Protein 5C9N (pdb70)

InterPro domains:
  IPR059237 Geminin coiled-coil domain-containing protein 1, central coiled-coil domain [cd22588] (73-133)
  IPR060362 Geminin coiled-coil domain-containing protein 1/Multicilin, C-terminal domain [PF27888] (293-334)

Organism: Homo sapiens (NCBI:txid9606)

Radius of gyration: 27.19 Å; Cα contacts (8 Å, |Δi|>4): 47; chains: 2; bounding box: 15×70×79 Å

B-factor: mean 53.64, std 19.31, range [30.46, 138.44]

Foldseek 3Di:
DVVVVVVVVVVVVVVVVVVVVVVVVVVVVVVVVVVVVVVVVVVVVVVVVVVVVVVVVCVVVVPD/DVVVVVVVVVVVVVVVVVVVVVVVVVVVVVVVVVVVVVVVVVVVVVVVVVVVVVVVVVPPD

Solvent-accessible surface area: 9671 Å² total; per-residue (Å²): 143,103,110,74,17,72,143,11,83,60,69,10,67,49,8,76,136,116,0,114,76,29,70,74,50,20,92,84,29,74,116,45,7,60,132,3,73,106,48,1,67,98,22,85,118,113,6,86,50,41,57,82,120,59,106,101,93,110,68,128,159,152,129,148,150,103,118,89,16,62,140,12,75,58,46,40,76,58,22,117,135,73,25,125,84,15,85,71,48,23,93,85,32,72,102,43,6,64,146,24,83,105,68,14,75,92,20,122,93,116,33,94,57,20,88,84,138,45,109,112,137,123,68,183,216

Structure (mmCIF, N/CA/C/O backbone):
data_5C9N
#
_entry.id   5C9N
#
_cell.length_a   50.035
_cell.length_b   70.574
_cell.length_c   83.055
_cell.angle_alpha   90.00
_cell.angle_beta   90.00
_cell.angle_gamma   90.00
#
_symmetry.space_group_name_H-M   'P 21 21 21'
#
loop_
_entity.id
_entity.type
_entity.pdbx_description
1 polymer 'Geminin coiled-coil domain-containing protein 1'
2 non-polymer (4S)-2-METHYL-2,4-PENTANEDIOL
3 water water
#
loop_
_atom_site.group_PDB
_atom_site.id
_atom_site.type_symbol
_atom_site.label_atom_id
_atom_site.label_alt_id
_atom_site.label_comp_id
_atom_site.label_asym_id
_atom_site.label_entity_id
_atom_site.label_seq_id
_atom_site.pdbx_PDB_ins_code
_atom_site.Cartn_x
_atom_site.Cartn_y
_atom_site.Cartn_z
_atom_site.occupancy
_atom_site.B_iso_or_equiv
_atom_site.auth_seq_id
_atom_site.auth_comp_id
_atom_site.auth_asym_id
_atom_site.auth_atom_id
_atom_site.pdbx_PDB_model_num
ATOM 1 N N . LEU A 1 6 ? 35.348 60.891 -12.869 1.00 86.11 69 LEU A N 1
ATOM 2 C CA . LEU A 1 6 ? 34.674 60.978 -11.536 1.00 84.73 69 LEU A CA 1
ATOM 3 C C . LEU A 1 6 ? 33.358 60.167 -11.404 1.00 80.19 69 LEU A C 1
ATOM 4 O O . LEU A 1 6 ? 33.172 59.527 -10.364 1.00 80.12 69 LEU A O 1
ATOM 9 N N . PRO A 1 7 ? 32.455 60.165 -12.434 1.00 75.02 70 PRO A N 1
ATOM 10 C CA . PRO A 1 7 ? 31.170 59.419 -12.215 1.00 69.21 70 PRO A CA 1
ATOM 11 C C . PRO A 1 7 ? 31.272 57.863 -12.175 1.00 61.25 70 PRO A C 1
ATOM 12 O O . PRO A 1 7 ? 30.508 57.212 -11.425 1.00 59.77 70 PRO A O 1
ATOM 16 N N A ASP A 1 8 ? 32.195 57.300 -12.964 0.50 57.26 71 ASP A N 1
ATOM 17 N N B ASP A 1 8 ? 32.190 57.277 -12.945 0.50 56.83 71 ASP A N 1
ATOM 18 C CA A ASP A 1 8 ? 32.492 55.867 -12.923 0.50 53.58 71 ASP A CA 1
ATOM 19 C CA B ASP A 1 8 ? 32.406 55.834 -12.867 0.50 52.70 71 ASP A CA 1
ATOM 20 C C A ASP A 1 8 ? 33.131 55.470 -11.584 0.50 49.89 71 ASP A C 1
ATOM 21 C C B ASP A 1 8 ? 33.139 55.448 -11.571 0.50 49.50 71 ASP A C 1
ATOM 22 O O A ASP A 1 8 ? 32.796 54.425 -11.041 0.50 49.85 71 ASP A O 1
ATOM 23 O O B ASP A 1 8 ? 32.885 54.372 -11.046 0.50 49.76 71 ASP A O 1
ATOM 32 N N . LEU A 1 9 ? 34.014 56.316 -11.050 1.00 47.09 72 LEU A N 1
ATOM 33 C CA . LEU A 1 9 ? 34.638 56.095 -9.724 1.00 46.89 72 LEU A CA 1
ATOM 34 C C . LEU A 1 9 ? 33.587 56.155 -8.597 1.00 43.26 72 LEU A C 1
ATOM 35 O O . LEU A 1 9 ? 33.541 55.273 -7.734 1.00 39.65 72 LEU A O 1
ATOM 40 N N . CYS A 1 10 ? 32.744 57.186 -8.642 1.00 42.70 73 CYS A N 1
ATOM 41 C CA . CYS A 1 10 ? 31.640 57.343 -7.690 1.00 43.52 73 CYS A CA 1
ATOM 42 C C . CYS A 1 10 ? 30.741 56.124 -7.630 1.00 40.32 73 CYS A C 1
ATOM 43 O O . CYS A 1 10 ? 30.380 55.685 -6.555 1.00 39.43 73 CYS A O 1
ATOM 46 N N A SER A 1 11 ? 30.394 55.572 -8.790 0.50 39.95 74 SER A N 1
ATOM 47 N N B SER A 1 11 ? 30.403 55.576 -8.792 0.50 39.72 74 SER A N 1
ATOM 48 C CA A SER A 1 11 ? 29.536 54.390 -8.846 0.50 39.37 74 SER A CA 1
ATOM 49 C CA B SER A 1 11 ? 29.545 54.402 -8.864 0.50 39.02 74 SER A CA 1
ATOM 50 C C A SER A 1 11 ? 30.253 53.141 -8.298 0.50 37.46 74 SER A C 1
ATOM 51 C C B SER A 1 11 ? 30.252 53.147 -8.307 0.50 37.29 74 SER A C 1
ATOM 52 O O A SER A 1 11 ? 29.644 52.319 -7.612 0.50 36.62 74 SER A O 1
ATOM 53 O O B SER A 1 11 ? 29.637 52.333 -7.619 0.50 36.47 74 SER A O 1
ATOM 58 N N . TRP A 1 12 ? 31.548 53.011 -8.593 1.00 36.26 75 TRP A N 1
ATOM 59 C CA . TRP A 1 12 ? 32.350 51.949 -8.027 1.00 34.74 75 TRP A CA 1
ATOM 60 C C . TRP A 1 12 ? 32.463 52.122 -6.488 1.00 33.54 75 TRP A C 1
ATOM 61 O O . TRP A 1 12 ? 32.277 51.181 -5.743 1.00 32.21 75 TRP A O 1
ATOM 72 N N . GLU A 1 13 ? 32.734 53.336 -6.023 1.00 33.36 76 GLU A N 1
ATOM 73 C CA . GLU A 1 13 ? 32.829 53.588 -4.579 1.00 34.75 76 GLU A CA 1
ATOM 74 C C . GLU A 1 13 ? 31.551 53.253 -3.836 1.00 33.09 76 GLU A C 1
ATOM 75 O O . GLU A 1 13 ? 31.588 52.650 -2.756 1.00 32.59 76 GLU A O 1
ATOM 81 N N . GLU A 1 14 ? 30.419 53.625 -4.419 1.00 31.96 77 GLU A N 1
ATOM 82 C CA . GLU A 1 14 ? 29.119 53.330 -3.805 1.00 32.07 77 GLU A CA 1
ATOM 83 C C . GLU A 1 14 ? 28.847 51.832 -3.688 1.00 31.83 77 GLU A C 1
ATOM 84 O O . GLU A 1 14 ? 28.347 51.370 -2.660 1.00 33.27 77 GLU A O 1
ATOM 90 N N . ALA A 1 15 ? 29.181 51.073 -4.731 1.00 31.68 78 ALA A N 1
ATOM 91 C CA . ALA A 1 15 ? 29.063 49.604 -4.694 1.00 31.97 78 ALA A CA 1
ATOM 92 C C . ALA A 1 15 ? 29.974 48.993 -3.606 1.00 31.42 78 ALA A C 1
ATOM 93 O O . ALA A 1 15 ? 29.570 48.116 -2.864 1.00 32.36 78 ALA A O 1
ATOM 95 N N . GLN A 1 16 ? 31.197 49.475 -3.495 1.00 32.12 79 GLN A N 1
ATOM 96 C CA . GLN A 1 16 ? 32.113 49.003 -2.454 1.00 33.13 79 GLN A CA 1
ATOM 97 C C . GLN A 1 16 ? 31.558 49.294 -1.061 1.00 31.43 79 GLN A C 1
ATOM 98 O O . GLN A 1 16 ? 31.663 48.457 -0.152 1.00 31.19 79 GLN A O 1
ATOM 104 N N . LEU A 1 17 ? 30.967 50.467 -0.890 1.00 30.46 80 LEU A N 1
ATOM 105 C CA . LEU A 1 17 ? 30.345 50.804 0.384 1.00 30.97 80 LEU A CA 1
ATOM 106 C C . LEU A 1 17 ? 29.207 49.891 0.739 1.00 31.41 80 LEU A C 1
ATOM 107 O O . LEU A 1 17 ? 29.125 49.411 1.879 1.00 32.64 80 LEU A O 1
ATOM 112 N N . SER A 1 18 ? 28.338 49.618 -0.223 1.00 31.62 81 SER A N 1
ATOM 113 C CA . SER A 1 18 ? 27.232 48.720 0.030 1.00 32.61 81 SER A CA 1
ATOM 114 C C . SER A 1 18 ? 27.737 47.363 0.445 1.00 34.30 81 SER A C 1
ATOM 115 O O . SER A 1 18 ? 27.209 46.763 1.379 1.00 34.19 81 SER A O 1
ATOM 118 N N . SER A 1 19 ? 28.764 46.873 -0.251 1.00 35.87 82 SER A N 1
ATOM 119 C CA A SER A 1 19 ? 29.312 45.548 -0.002 0.50 36.76 82 SER A CA 1
ATOM 120 C CA B SER A 1 19 ? 29.289 45.531 0.015 0.50 37.12 82 SER A CA 1
ATOM 121 C C . SER A 1 19 ? 29.955 45.511 1.379 1.00 36.23 82 SER A C 1
ATOM 122 O O . SER A 1 19 ? 29.824 44.551 2.113 1.00 37.05 82 SER A O 1
ATOM 127 N N . GLN A 1 20 ? 30.622 46.597 1.741 1.00 36.39 83 GLN A N 1
ATOM 128 C CA . GLN A 1 20 ? 31.226 46.716 3.067 1.00 35.91 83 GLN A CA 1
ATOM 129 C C . GLN A 1 20 ? 30.195 46.757 4.198 1.00 35.58 83 GLN A C 1
ATOM 130 O O . GLN A 1 20 ? 30.393 46.140 5.259 1.00 34.53 83 GLN A O 1
ATOM 136 N N . LEU A 1 21 ? 29.119 47.508 3.993 1.00 34.29 84 LEU A N 1
ATOM 137 C CA . LEU A 1 21 ? 28.066 47.595 4.992 1.00 34.15 84 LEU A CA 1
ATOM 138 C C . LEU A 1 21 ? 27.372 46.259 5.164 1.00 36.33 84 LEU A C 1
ATOM 139 O O . LEU A 1 21 ? 27.026 45.878 6.287 1.00 36.95 84 LEU A O 1
ATOM 144 N N . TYR A 1 22 ? 27.163 45.549 4.057 1.00 38.23 85 TYR A N 1
ATOM 145 C CA . TYR A 1 22 ? 26.606 44.218 4.113 1.00 41.67 85 TYR A CA 1
ATOM 146 C C . TYR A 1 22 ? 27.476 43.263 4.946 1.00 41.61 85 TYR A C 1
ATOM 147 O O . TYR A 1 22 ? 26.972 42.608 5.850 1.00 40.55 85 TYR A O 1
ATOM 156 N N . ARG A 1 23 ? 28.767 43.188 4.624 1.00 41.97 86 ARG A N 1
ATOM 157 C CA . ARG A 1 23 ? 29.700 42.314 5.342 1.00 43.34 86 ARG A CA 1
ATOM 158 C C . ARG A 1 23 ? 29.785 42.664 6.829 1.00 42.47 86 ARG A C 1
ATOM 159 O O . ARG A 1 23 ? 29.855 41.767 7.663 1.00 44.63 86 ARG A O 1
ATOM 167 N N . ASN A 1 24 ? 29.775 43.952 7.159 1.00 39.98 87 ASN A N 1
ATOM 168 C CA . ASN A 1 24 ? 29.794 44.381 8.557 1.00 38.54 87 ASN A CA 1
ATOM 169 C C . ASN A 1 24 ? 28.536 44.012 9.317 1.00 40.96 87 ASN A C 1
ATOM 170 O O . ASN A 1 24 ? 28.608 43.687 10.498 1.00 39.73 87 ASN A O 1
ATOM 175 N N . LYS A 1 25 ? 27.382 44.099 8.657 1.00 43.14 88 LYS A N 1
ATOM 176 C CA . LYS A 1 25 ? 26.129 43.664 9.259 1.00 44.37 88 LYS A CA 1
ATOM 177 C C . LYS A 1 25 ? 26.179 42.171 9.584 1.00 44.17 88 LYS A C 1
ATOM 178 O O . LYS A 1 25 ? 25.748 41.751 10.655 1.00 44.65 88 LYS A O 1
ATOM 184 N N A GLN A 1 26 ? 26.711 41.369 8.668 0.50 44.33 89 GLN A N 1
ATOM 185 N N B GLN A 1 26 ? 26.690 41.402 8.626 0.50 44.56 89 GLN A N 1
ATOM 186 C CA A GLN A 1 26 ? 26.842 39.933 8.885 0.50 45.61 89 GLN A CA 1
ATOM 187 C CA B GLN A 1 26 ? 26.810 39.958 8.709 0.50 46.06 89 GLN A CA 1
ATOM 188 C C A GLN A 1 26 ? 27.763 39.622 10.077 0.50 44.80 89 GLN A C 1
ATOM 189 C C B GLN A 1 26 ? 27.510 39.530 10.005 0.50 46.50 89 GLN A C 1
ATOM 190 O O A GLN A 1 26 ? 27.467 38.736 10.893 0.50 44.25 89 GLN A O 1
ATOM 191 O O B GLN A 1 26 ? 27.015 38.674 10.746 0.50 46.91 89 GLN A O 1
ATOM 202 N N A LEU A 1 27 ? 28.861 40.367 10.188 0.50 44.01 90 LEU A N 1
ATOM 203 N N B LEU A 1 27 ? 28.648 40.143 10.306 0.50 46.67 90 LEU A N 1
ATOM 204 C CA A LEU A 1 27 ? 29.765 40.221 11.331 0.50 42.89 90 LEU A CA 1
ATOM 205 C CA B LEU A 1 27 ? 29.361 39.742 11.512 0.50 46.12 90 LEU A CA 1
ATOM 206 C C A LEU A 1 27 ? 29.073 40.574 12.648 0.50 43.49 90 LEU A C 1
ATOM 207 C C B LEU A 1 27 ? 29.075 40.576 12.760 0.50 45.26 90 LEU A C 1
ATOM 208 O O A LEU A 1 27 ? 29.194 39.852 13.638 0.50 42.42 90 LEU A O 1
ATOM 209 O O B LEU A 1 27 ? 29.525 40.212 13.845 0.50 44.01 90 LEU A O 1
ATOM 218 N N . GLN A 1 28 ? 28.339 41.681 12.630 1.00 44.37 91 GLN A N 1
ATOM 219 C CA . GLN A 1 28 ? 27.664 42.241 13.797 1.00 45.87 91 GLN A CA 1
ATOM 220 C C . GLN A 1 28 ? 26.630 41.231 14.343 1.00 47.30 91 GLN A C 1
ATOM 221 O O . GLN A 1 28 ? 26.543 41.022 15.556 1.00 47.60 91 GLN A O 1
ATOM 227 N N . ASP A 1 29 ? 25.873 40.615 13.435 1.00 47.49 92 ASP A N 1
ATOM 228 C CA . ASP A 1 29 ? 24.878 39.598 13.777 1.00 48.99 92 ASP A CA 1
ATOM 229 C C . ASP A 1 29 ? 25.536 38.351 14.350 1.00 50.00 92 ASP A C 1
ATOM 230 O O . ASP A 1 29 ? 25.058 37.794 15.350 1.00 53.43 92 ASP A O 1
ATOM 235 N N . THR A 1 30 ? 26.617 37.897 13.719 1.00 48.24 93 THR A N 1
ATOM 236 C CA . THR A 1 30 ? 27.388 36.765 14.245 1.00 48.27 93 THR A CA 1
ATOM 237 C C . THR A 1 30 ? 27.876 37.053 15.663 1.00 48.20 93 THR A C 1
ATOM 238 O O . THR A 1 30 ? 27.784 36.212 16.533 1.00 48.22 93 THR A O 1
ATOM 242 N N . LEU A 1 31 ? 28.358 38.263 15.883 1.00 48.75 94 LEU A N 1
ATOM 243 C CA . LEU A 1 31 ? 28.875 38.668 17.170 1.00 50.16 94 LEU A CA 1
ATOM 244 C C . LEU A 1 31 ? 27.803 38.687 18.277 1.00 52.62 94 LEU A C 1
ATOM 245 O O . LEU A 1 31 ? 28.100 38.394 19.444 1.00 52.74 94 LEU A O 1
ATOM 250 N N . VAL A 1 32 ? 26.567 39.026 17.924 1.00 52.17 95 VAL A N 1
ATOM 251 C CA . VAL A 1 32 ? 25.462 38.932 18.878 1.00 52.84 95 VAL A CA 1
ATOM 252 C C . VAL A 1 32 ? 25.240 37.471 19.298 1.00 51.25 95 VAL A C 1
ATOM 253 O O . VAL A 1 32 ? 25.085 37.196 20.488 1.00 51.16 95 VAL A O 1
ATOM 257 N N . GLN A 1 33 ? 25.247 36.560 18.324 1.00 50.26 96 GLN A N 1
ATOM 258 C CA A GLN A 1 33 ? 25.072 35.127 18.582 0.50 51.60 96 GLN A CA 1
ATOM 259 C CA B GLN A 1 33 ? 25.075 35.129 18.589 0.50 50.90 96 GLN A CA 1
ATOM 260 C C . GLN A 1 33 ? 26.185 34.577 19.483 1.00 49.70 96 GLN A C 1
ATOM 261 O O . GLN A 1 33 ? 25.925 33.774 20.388 1.00 49.76 96 GLN A O 1
ATOM 272 N N . LYS A 1 34 ? 27.420 35.002 19.223 1.00 48.40 97 LYS A N 1
ATOM 273 C CA . LYS A 1 34 ? 28.560 34.575 20.007 1.00 46.70 97 LYS A CA 1
ATOM 274 C C . LYS A 1 34 ? 28.471 35.069 21.423 1.00 48.49 97 LYS A C 1
ATOM 275 O O . LYS A 1 34 ? 28.770 34.310 22.334 1.00 48.46 97 LYS A O 1
ATOM 281 N N . GLU A 1 35 ? 28.090 36.326 21.612 1.00 49.29 98 GLU A N 1
ATOM 282 C CA . GLU A 1 35 ? 27.999 36.880 22.957 1.00 52.85 98 GLU A CA 1
ATOM 283 C C . GLU A 1 35 ? 26.996 36.163 23.844 1.00 55.32 98 GLU A C 1
ATOM 284 O O . GLU A 1 35 ? 27.235 36.004 25.060 1.00 53.80 98 GLU A O 1
ATOM 290 N N . GLU A 1 36 ? 25.877 35.757 23.247 1.00 56.00 99 GLU A N 1
ATOM 291 C CA . GLU A 1 36 ? 24.869 35.029 23.987 1.00 59.17 99 GLU A CA 1
ATOM 292 C C . GLU A 1 36 ? 25.275 33.573 24.222 1.00 56.69 99 GLU A C 1
ATOM 293 O O . GLU A 1 36 ? 24.964 33.025 25.272 1.00 55.59 99 GLU A O 1
ATOM 299 N N . GLU A 1 37 ? 25.994 32.971 23.279 1.00 53.42 100 GLU A N 1
ATOM 300 C CA . GLU A 1 37 ? 26.567 31.651 23.489 1.00 51.98 100 GLU A CA 1
ATOM 301 C C . GLU A 1 37 ? 27.600 31.673 24.621 1.00 49.74 100 GLU A C 1
ATOM 302 O O . GLU A 1 37 ? 27.623 30.771 25.461 1.00 49.02 100 GLU A O 1
ATOM 308 N N . LEU A 1 38 ? 28.414 32.716 24.658 1.00 47.65 101 LEU A N 1
ATOM 309 C CA . LEU A 1 38 ? 29.358 32.921 25.750 1.00 49.40 101 LEU A CA 1
ATOM 310 C C . LEU A 1 38 ? 28.680 33.059 27.102 1.00 49.87 101 LEU A C 1
ATOM 311 O O . LEU A 1 38 ? 29.147 32.483 28.086 1.00 49.25 101 LEU A O 1
ATOM 316 N N . ALA A 1 39 ? 27.617 33.856 27.147 1.00 48.87 102 ALA A N 1
ATOM 317 C CA . ALA A 1 39 ? 26.896 34.091 28.381 1.00 49.50 102 ALA A CA 1
ATOM 318 C C . ALA A 1 39 ? 26.274 32.796 28.927 1.00 50.11 102 ALA A C 1
ATOM 319 O O . ALA A 1 39 ? 26.328 32.541 30.134 1.00 51.23 102 ALA A O 1
ATOM 321 N N A ARG A 1 40 ? 25.709 31.989 28.024 0.50 49.51 103 ARG A N 1
ATOM 322 N N B ARG A 1 40 ? 25.722 31.988 28.030 0.50 48.84 103 ARG A N 1
ATOM 323 C CA A ARG A 1 40 ? 25.115 30.697 28.357 0.50 50.78 103 ARG A CA 1
ATOM 324 C CA B ARG A 1 40 ? 25.103 30.724 28.376 0.50 49.68 103 ARG A CA 1
ATOM 325 C C A ARG A 1 40 ? 26.159 29.759 28.977 0.50 48.65 103 ARG A C 1
ATOM 326 C C B ARG A 1 40 ? 26.118 29.683 28.909 0.50 48.12 103 ARG A C 1
ATOM 327 O O A ARG A 1 40 ? 25.922 29.173 30.041 0.50 49.63 103 ARG A O 1
ATOM 328 O O B ARG A 1 40 ? 25.812 28.942 29.852 0.50 49.23 103 ARG A O 1
ATOM 343 N N . LEU A 1 41 ? 27.311 29.641 28.315 1.00 45.15 104 LEU A N 1
ATOM 344 C CA . LEU A 1 41 ? 28.367 28.756 28.757 1.00 44.12 104 LEU A CA 1
ATOM 345 C C . LEU A 1 41 ? 28.987 29.198 30.068 1.00 44.33 104 LEU A C 1
ATOM 346 O O . LEU A 1 41 ? 29.294 28.359 30.907 1.00 44.45 104 LEU A O 1
ATOM 351 N N . HIS A 1 42 ? 29.201 30.494 30.240 1.00 43.12 105 HIS A N 1
ATOM 352 C CA . HIS A 1 42 ? 29.666 30.998 31.516 1.00 44.03 105 HIS A CA 1
ATOM 353 C C . HIS A 1 42 ? 28.719 30.653 32.657 1.00 44.73 105 HIS A C 1
ATOM 354 O O . HIS A 1 42 ? 29.169 30.251 33.732 1.00 44.82 105 HIS A O 1
ATOM 361 N N A GLU A 1 43 ? 27.418 30.823 32.444 0.50 44.67 106 GLU A N 1
ATOM 362 N N B GLU A 1 43 ? 27.423 30.848 32.412 0.50 44.43 106 GLU A N 1
ATOM 363 C CA A GLU A 1 43 ? 26.463 30.532 33.493 0.50 46.24 106 GLU A CA 1
ATOM 364 C CA B GLU A 1 43 ? 26.366 30.550 33.364 0.50 45.83 106 GLU A CA 1
ATOM 365 C C A GLU A 1 43 ? 26.394 29.029 33.778 0.50 44.91 106 GLU A C 1
ATOM 366 C C B GLU A 1 43 ? 26.369 29.064 33.743 0.50 44.68 106 GLU A C 1
ATOM 367 O O A GLU A 1 43 ? 26.399 28.627 34.939 0.50 45.40 106 GLU A O 1
ATOM 368 O O B GLU A 1 43 ? 26.409 28.716 34.920 0.50 45.19 106 GLU A O 1
ATOM 379 N N . GLU A 1 44 ? 26.377 28.201 32.734 1.00 43.91 107 GLU A N 1
ATOM 380 C CA . GLU A 1 44 ? 26.353 26.744 32.923 1.00 44.08 107 GLU A CA 1
ATOM 381 C C . GLU A 1 44 ? 27.618 26.215 33.585 1.00 40.87 107 GLU A C 1
ATOM 382 O O . GLU A 1 44 ? 27.527 25.420 34.502 1.00 41.09 107 GLU A O 1
ATOM 388 N N . ASN A 1 45 ? 28.791 26.647 33.127 1.00 38.98 108 ASN A N 1
ATOM 389 C CA . ASN A 1 45 ? 30.053 26.246 33.760 1.00 38.42 108 ASN A CA 1
ATOM 390 C C . ASN A 1 45 ? 30.122 26.613 35.238 1.00 39.05 108 ASN A C 1
ATOM 391 O O . ASN A 1 45 ? 30.528 25.781 36.056 1.00 37.42 108 ASN A O 1
ATOM 396 N N . ASN A 1 46 ? 29.723 27.840 35.565 1.00 39.76 109 ASN A N 1
ATOM 397 C CA . ASN A 1 46 ? 29.755 28.314 36.956 1.00 41.97 109 ASN A CA 1
ATOM 398 C C . ASN A 1 46 ? 28.809 27.538 37.873 1.00 40.61 109 ASN A C 1
ATOM 399 O O . ASN A 1 46 ? 29.215 27.119 38.951 1.00 37.99 109 ASN A O 1
ATOM 404 N N . HIS A 1 47 ? 27.584 27.296 37.406 1.00 39.42 110 HIS A N 1
ATOM 405 C CA . HIS A 1 47 ? 26.629 26.480 38.150 1.00 39.48 110 HIS A CA 1
ATOM 406 C C . HIS A 1 47 ? 27.077 25.048 38.324 1.00 37.15 110 HIS A C 1
ATOM 407 O O . HIS A 1 47 ? 26.930 24.489 39.391 1.00 36.28 110 HIS A O 1
ATOM 414 N N . LEU A 1 48 ? 27.594 24.448 37.266 1.00 36.56 111 LEU A N 1
ATOM 415 C CA . LEU A 1 48 ? 28.137 23.084 37.347 1.00 37.65 111 LEU A CA 1
ATOM 416 C C . LEU A 1 48 ? 29.247 22.991 38.379 1.00 36.60 111 LEU A C 1
ATOM 417 O O . LEU A 1 48 ? 29.279 22.061 39.199 1.00 37.29 111 LEU A O 1
ATOM 422 N N A ARG A 1 49 ? 30.160 23.949 38.304 0.50 36.61 112 ARG A N 1
ATOM 423 N N B ARG A 1 49 ? 30.160 23.949 38.357 0.50 36.52 112 ARG A N 1
ATOM 424 C CA A ARG A 1 49 ? 31.239 24.134 39.277 0.50 38.28 112 ARG A CA 1
ATOM 425 C CA B ARG A 1 49 ? 31.244 23.962 39.338 0.50 38.03 112 ARG A CA 1
ATOM 426 C C A ARG A 1 49 ? 30.716 24.176 40.723 0.50 38.77 112 ARG A C 1
ATOM 427 C C B ARG A 1 49 ? 30.731 24.173 40.778 0.50 38.68 112 ARG A C 1
ATOM 428 O O A ARG A 1 49 ? 31.171 23.420 41.583 0.50 39.73 112 ARG A O 1
ATOM 429 O O B ARG A 1 49 ? 31.222 23.528 41.708 0.50 39.67 112 ARG A O 1
ATOM 444 N N . GLN A 1 50 ? 29.741 25.049 40.965 1.00 39.24 113 GLN A N 1
ATOM 445 C CA . GLN A 1 50 ? 29.115 25.216 42.280 1.00 40.54 113 GLN A CA 1
ATOM 446 C C . GLN A 1 50 ? 28.472 23.923 42.770 1.00 38.56 113 GLN A C 1
ATOM 447 O O . GLN A 1 50 ? 28.661 23.534 43.929 1.00 38.24 113 GLN A O 1
ATOM 453 N N . TYR A 1 51 ? 27.717 23.265 41.879 1.00 35.58 114 TYR A N 1
ATOM 454 C CA . TYR A 1 51 ? 27.042 22.002 42.208 1.00 34.32 114 TYR A CA 1
ATOM 455 C C . TYR A 1 51 ? 28.038 20.911 42.606 1.00 34.72 114 TYR A C 1
ATOM 456 O O . TYR A 1 51 ? 27.848 20.226 43.638 1.00 34.06 114 TYR A O 1
ATOM 465 N N . LEU A 1 52 ? 29.071 20.733 41.786 1.00 34.92 115 LEU A N 1
ATOM 466 C CA . LEU A 1 52 ? 30.156 19.778 42.088 1.00 37.47 115 LEU A CA 1
ATOM 467 C C . LEU A 1 52 ? 30.814 20.026 43.413 1.00 37.88 115 LEU A C 1
ATOM 468 O O . LEU A 1 52 ? 30.977 19.119 44.212 1.00 39.76 115 LEU A O 1
ATOM 473 N N . ASN A 1 53 ? 31.177 21.275 43.650 1.00 39.62 116 ASN A N 1
ATOM 474 C CA . ASN A 1 53 ? 31.825 21.640 44.897 1.00 41.87 116 ASN A CA 1
ATOM 475 C C . ASN A 1 53 ? 30.908 21.388 46.102 1.00 39.81 116 ASN A C 1
ATOM 476 O O . ASN A 1 53 ? 31.357 20.894 47.134 1.00 39.57 116 ASN A O 1
ATOM 481 N N . SER A 1 54 ? 29.628 21.712 45.952 1.00 36.76 117 SER A N 1
ATOM 482 C CA . SER A 1 54 ? 28.670 21.493 47.006 1.00 36.19 117 SER A CA 1
ATOM 483 C C . SER A 1 54 ? 28.549 20.006 47.327 1.00 35.03 117 SER A C 1
ATOM 484 O O . SER A 1 54 ? 28.686 19.615 48.475 1.00 37.13 117 SER A O 1
ATOM 487 N N . ALA A 1 55 ? 28.374 19.161 46.309 1.00 34.01 118 ALA A N 1
ATOM 488 C CA . ALA A 1 55 ? 28.195 17.710 46.537 1.00 33.83 118 ALA A CA 1
ATOM 489 C C . ALA A 1 55 ? 29.440 17.027 47.081 1.00 33.94 118 ALA A C 1
ATOM 490 O O . ALA A 1 55 ? 29.354 16.133 47.942 1.00 34.58 118 ALA A O 1
ATOM 492 N N . LEU A 1 56 ? 30.594 17.391 46.520 1.00 33.95 119 LEU A N 1
ATOM 493 C CA . LEU A 1 56 ? 31.856 16.818 46.965 1.00 35.43 119 LEU A CA 1
ATOM 494 C C . LEU A 1 56 ? 32.172 17.169 48.415 1.00 36.46 119 LEU A C 1
ATOM 495 O O . LEU A 1 56 ? 32.592 16.304 49.204 1.00 38.22 119 LEU A O 1
ATOM 500 N N . VAL A 1 57 ? 31.958 18.432 48.774 1.00 37.74 120 VAL A N 1
ATOM 501 C CA . VAL 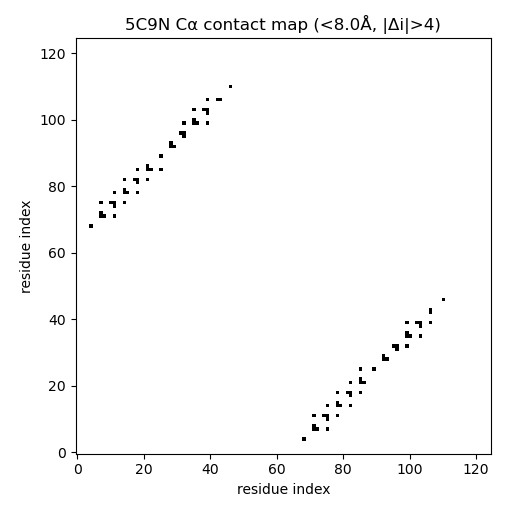A 1 57 ? 32.117 18.868 50.163 1.00 40.30 12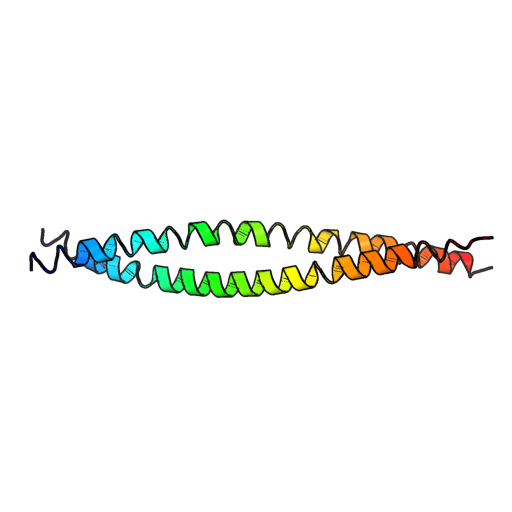0 VAL A CA 1
ATOM 502 C C . VAL A 1 57 ? 31.230 18.059 51.131 1.00 40.49 120 VAL A C 1
ATOM 503 O O . VAL A 1 57 ? 31.717 17.608 52.177 1.00 41.53 120 VAL A O 1
ATOM 507 N N . LYS A 1 58 ? 29.964 17.830 50.781 1.00 39.99 121 LYS A N 1
ATOM 508 C CA . LYS A 1 58 ? 29.090 17.024 51.643 1.00 40.79 121 LYS A CA 1
ATOM 509 C C . LYS A 1 58 ? 29.558 15.597 51.764 1.00 40.90 121 LYS A C 1
ATOM 510 O O . LYS A 1 58 ? 29.459 15.023 52.834 1.00 43.05 121 LYS A O 1
ATOM 516 N N A CYS A 1 59 ? 30.067 15.012 50.680 0.50 40.54 122 CYS A N 1
ATOM 517 N N B CYS A 1 59 ? 30.064 15.031 50.676 0.50 41.88 122 CYS A N 1
ATOM 518 C CA A CYS A 1 59 ? 30.646 13.660 50.741 0.50 41.25 122 CYS A CA 1
ATOM 519 C CA B CYS A 1 59 ? 30.631 13.689 50.700 0.50 43.58 122 CYS A CA 1
ATOM 520 C C A CYS A 1 59 ? 31.784 13.588 51.739 0.50 43.88 122 CYS A C 1
ATOM 521 C C B CYS A 1 59 ? 31.793 13.577 51.691 0.50 45.23 122 CYS A C 1
ATOM 522 O O A CYS A 1 59 ? 31.845 12.661 52.551 0.50 44.00 122 CYS A O 1
ATOM 523 O O B CYS A 1 59 ? 31.872 12.613 52.453 0.50 45.39 122 CYS A O 1
ATOM 528 N N . GLU A 1 60 ? 32.672 14.580 51.683 1.00 46.52 123 GLU A N 1
ATOM 529 C CA . GLU A 1 60 ? 33.787 14.681 52.653 1.00 49.93 123 GLU A CA 1
ATOM 530 C C . GLU A 1 60 ? 33.324 14.978 54.071 1.00 51.11 123 GLU A C 1
ATOM 531 O O . GLU A 1 60 ? 33.866 14.422 55.010 1.00 52.77 123 GLU A O 1
ATOM 537 N N . GLU A 1 61 ? 32.325 15.837 54.237 1.00 53.69 124 GLU A N 1
ATOM 538 C CA . GLU A 1 61 ? 31.751 16.076 55.579 1.00 57.03 124 GLU A CA 1
ATOM 539 C C . GLU A 1 61 ? 31.253 14.778 56.179 1.00 59.94 124 GLU A C 1
ATOM 540 O O . GLU A 1 61 ? 31.563 14.469 57.340 1.00 62.43 124 GLU A O 1
ATOM 546 N N . GLU A 1 62 ? 30.522 14.001 55.380 1.00 61.26 125 GLU A N 1
ATOM 547 C CA . GLU A 1 62 ? 30.026 12.696 55.831 1.00 63.27 125 GLU A CA 1
ATOM 548 C C . GLU A 1 62 ? 31.113 11.717 56.244 1.00 64.17 125 GLU A C 1
ATOM 549 O O . GLU A 1 62 ? 30.990 11.075 57.285 1.00 67.19 125 GLU A O 1
ATOM 555 N N . LYS A 1 63 ? 32.166 11.604 55.446 1.00 65.04 126 LYS A N 1
ATOM 556 C CA . LYS A 1 63 ? 33.278 10.719 55.786 1.00 69.54 126 LYS A CA 1
ATOM 557 C C . LYS A 1 63 ? 33.991 11.130 57.069 1.00 72.32 126 LYS A C 1
ATOM 558 O O . LYS A 1 63 ? 34.377 10.270 57.855 1.00 72.04 126 LYS A O 1
ATOM 564 N N . ALA A 1 64 ? 34.150 12.438 57.265 1.00 74.69 127 ALA A N 1
ATOM 565 C CA . ALA A 1 64 ? 34.776 12.989 58.464 1.00 79.90 127 ALA A CA 1
ATOM 566 C C . ALA A 1 64 ? 34.014 12.597 59.732 1.00 84.41 127 ALA A C 1
ATOM 567 O O . ALA A 1 64 ? 34.609 12.070 60.680 1.00 87.20 127 ALA A O 1
ATOM 569 N N . LYS A 1 65 ? 32.704 12.840 59.742 1.00 87.17 128 LYS A N 1
ATOM 570 C CA . LYS A 1 65 ? 31.889 12.560 60.926 1.00 91.47 128 LYS A CA 1
ATOM 571 C C . LYS A 1 65 ? 31.612 11.070 61.132 1.00 91.95 128 LYS A C 1
ATOM 572 O O . LYS A 1 65 ? 31.401 10.638 62.263 1.00 94.52 128 LYS A O 1
ATOM 578 N N . LYS A 1 66 ? 31.602 10.296 60.047 1.00 92.52 129 LYS A N 1
ATOM 579 C CA . LYS A 1 66 ? 31.548 8.831 60.138 1.00 93.50 129 LYS A CA 1
ATOM 580 C C . LYS A 1 66 ? 32.837 8.296 60.739 1.00 95.55 129 LYS A C 1
ATOM 581 O O . LYS A 1 66 ? 32.822 7.651 61.788 1.00 97.02 129 LYS A O 1
ATOM 587 N N . GLU A 1 67 ? 33.948 8.582 60.068 1.00 97.56 130 GLU A N 1
ATOM 588 C CA . GLU A 1 67 ? 35.246 8.030 60.450 1.00 101.29 130 GLU A CA 1
ATOM 589 C C . GLU A 1 67 ? 35.759 8.522 61.820 1.00 105.93 130 GLU A C 1
ATOM 590 O O . GLU A 1 67 ? 36.803 8.058 62.277 1.00 109.31 130 GLU A O 1
ATOM 596 N N . LEU A 1 68 ? 35.046 9.458 62.460 1.00 105.42 131 LEU A N 1
ATOM 597 C CA . LEU A 1 68 ? 35.148 9.647 63.912 1.00 107.24 131 LEU A CA 1
ATOM 598 C C . LEU A 1 68 ? 34.159 8.668 64.604 1.00 108.63 131 LEU A C 1
ATOM 599 O O . LEU A 1 68 ? 32.951 8.925 64.704 1.00 105.85 131 LEU A O 1
ATOM 604 N N . SER A 1 69 ? 34.703 7.524 65.042 1.00 112.24 132 SER A N 1
ATOM 605 C CA . SER A 1 69 ? 33.946 6.406 65.634 1.00 111.19 132 SER A CA 1
ATOM 606 C C . SER A 1 69 ? 32.886 5.845 64.680 1.00 106.20 132 SER A C 1
ATOM 607 O O . SER A 1 69 ? 33.199 5.043 63.800 1.00 102.93 132 SER A O 1
ATOM 610 N N . LEU B 1 6 ? 25.910 65.977 -5.931 1.00 95.85 69 LEU B N 1
ATOM 611 C CA . LEU B 1 6 ? 26.886 64.902 -6.297 1.00 92.46 69 LEU B CA 1
ATOM 612 C C . LEU B 1 6 ? 28.207 64.975 -5.500 1.00 84.94 69 LEU B C 1
ATOM 613 O O . LEU B 1 6 ? 28.517 64.023 -4.773 1.00 78.51 69 LEU B O 1
ATOM 618 N N . PRO B 1 7 ? 28.972 66.099 -5.605 1.00 80.58 70 PRO B N 1
ATOM 619 C CA . PRO B 1 7 ? 30.327 66.113 -4.992 1.00 74.79 70 PRO B CA 1
ATOM 620 C C . PRO B 1 7 ? 30.340 65.994 -3.450 1.00 68.43 70 PRO B C 1
ATOM 621 O O . PRO B 1 7 ? 31.312 65.503 -2.871 1.00 63.72 70 PRO B O 1
ATOM 625 N N . ASP B 1 8 ? 29.267 66.456 -2.812 1.00 65.11 71 ASP B N 1
ATOM 626 C CA . ASP B 1 8 ? 29.062 66.277 -1.386 1.00 61.97 71 ASP B CA 1
ATOM 627 C C . ASP B 1 8 ? 28.798 64.795 -1.043 1.00 56.77 71 ASP B C 1
ATOM 628 O O . ASP B 1 8 ? 29.352 64.272 -0.076 1.00 54.49 71 ASP B O 1
ATOM 633 N N . LEU B 1 9 ? 27.948 64.136 -1.825 1.00 54.27 72 LEU B N 1
ATOM 634 C CA . LEU B 1 9 ? 27.662 62.718 -1.622 1.00 52.99 72 LEU B CA 1
ATOM 635 C C . LEU B 1 9 ? 28.906 61.837 -1.769 1.00 49.94 72 LEU B C 1
ATOM 636 O O . LEU B 1 9 ? 29.114 60.924 -0.956 1.00 47.02 72 LEU B O 1
ATOM 641 N N A CYS B 1 10 ? 29.722 62.104 -2.798 0.50 48.62 73 CYS B N 1
ATOM 642 N N B CYS B 1 10 ? 29.719 62.124 -2.777 0.50 49.70 73 CYS B N 1
ATOM 643 C CA A CYS B 1 10 ? 30.962 61.344 -3.042 0.50 47.81 73 CYS B CA 1
ATOM 644 C CA B CYS B 1 10 ? 30.896 61.327 -3.058 0.50 49.80 73 CYS B CA 1
ATOM 645 C C A CYS B 1 10 ? 31.913 61.381 -1.864 0.50 46.09 73 CYS B C 1
ATOM 646 C C B CYS B 1 10 ? 31.968 61.407 -1.951 0.50 47.24 73 CYS B C 1
ATOM 647 O O A CYS B 1 10 ? 32.408 60.342 -1.441 0.50 45.64 73 CYS B O 1
ATOM 648 O O B CYS B 1 10 ? 32.593 60.397 -1.652 0.50 47.19 73 CYS B O 1
ATOM 653 N N . SER B 1 11 ? 32.155 62.567 -1.319 1.00 45.92 74 SER B N 1
ATOM 654 C CA . SER B 1 11 ? 33.051 62.675 -0.152 1.00 45.35 74 SER B CA 1
ATOM 655 C C . SER B 1 11 ? 32.507 61.974 1.088 1.00 42.47 74 SER B C 1
ATOM 656 O O . SER B 1 11 ? 33.279 61.352 1.837 1.00 41.63 74 SER B O 1
ATOM 659 N N . TRP B 1 12 ? 31.192 62.072 1.296 1.00 39.72 75 TRP B N 1
ATOM 660 C CA . TRP B 1 12 ? 30.546 61.360 2.377 1.00 37.71 75 TRP B CA 1
ATOM 661 C C . TRP B 1 12 ? 30.719 59.865 2.181 1.00 37.37 75 TRP B C 1
ATOM 662 O O . TRP B 1 12 ? 31.088 59.156 3.125 1.00 36.91 75 TRP B O 1
ATOM 673 N N . GLU B 1 13 ? 30.487 59.382 0.958 1.00 37.03 76 GLU B N 1
ATOM 674 C CA . GLU B 1 13 ? 30.653 57.960 0.674 1.00 38.19 76 GLU B CA 1
ATOM 675 C C . GLU B 1 13 ? 32.098 57.476 0.838 1.00 38.06 76 GLU B C 1
ATOM 676 O O . GLU B 1 13 ? 32.325 56.413 1.406 1.00 38.72 76 GLU B O 1
ATOM 682 N N . GLU B 1 14 ? 33.066 58.268 0.389 1.00 39.02 77 GLU B N 1
ATOM 683 C CA . GLU B 1 14 ? 34.488 57.968 0.651 1.00 40.89 77 GLU B CA 1
ATOM 684 C C . GLU B 1 14 ? 34.856 57.896 2.120 1.00 38.23 77 GLU B C 1
ATOM 685 O O . GLU B 1 14 ? 35.603 57.011 2.523 1.00 39.36 77 GLU B O 1
ATOM 691 N N . ALA B 1 15 ? 34.346 58.836 2.905 1.00 36.17 78 ALA B N 1
ATOM 692 C CA . ALA B 1 15 ? 34.646 58.887 4.310 1.00 36.18 78 ALA B CA 1
ATOM 693 C C . ALA B 1 15 ? 34.048 57.668 4.962 1.00 36.01 78 ALA B C 1
ATOM 694 O O . ALA B 1 15 ? 34.692 57.059 5.831 1.00 37.22 78 ALA B O 1
ATOM 696 N N . GLN B 1 16 ? 32.830 57.295 4.542 1.00 36.09 79 GLN B N 1
ATOM 697 C CA . GLN B 1 16 ? 32.179 56.066 5.037 1.00 36.16 79 GLN B CA 1
ATOM 698 C C . GLN B 1 16 ? 32.887 54.786 4.655 1.00 35.41 79 GLN B C 1
ATOM 699 O O . GLN B 1 16 ? 32.828 53.804 5.409 1.00 34.66 79 GLN B O 1
ATOM 705 N N . LEU B 1 17 ? 33.530 54.760 3.499 1.00 35.39 80 LEU B N 1
ATOM 706 C CA . LEU B 1 17 ? 34.283 53.555 3.113 1.00 37.16 80 LEU B CA 1
ATOM 707 C C . LEU B 1 17 ? 35.399 53.326 4.105 1.00 36.19 80 LEU B C 1
ATOM 708 O O . LEU B 1 17 ? 35.595 52.237 4.597 1.00 36.12 80 LEU B O 1
ATOM 713 N N . SER B 1 18 ? 36.145 54.381 4.342 1.00 37.06 81 SER B N 1
ATOM 714 C CA . SER B 1 18 ? 37.196 54.412 5.367 1.00 39.00 81 SER B CA 1
ATOM 715 C C . SER B 1 18 ? 36.732 53.998 6.767 1.00 37.16 81 SER B C 1
ATOM 716 O O . SER B 1 18 ? 37.299 53.062 7.343 1.00 37.90 81 SER B O 1
ATOM 719 N N . SER B 1 19 ? 35.689 54.640 7.297 1.00 37.37 82 SER B N 1
ATOM 720 C CA . SER B 1 19 ? 35.130 54.248 8.628 1.00 38.16 82 SER B CA 1
ATOM 721 C C . SER B 1 19 ? 34.692 52.826 8.649 1.00 35.65 82 SER B C 1
ATOM 722 O O . SER B 1 19 ? 34.949 52.111 9.615 1.00 36.33 82 SER B O 1
ATOM 725 N N . GLN B 1 20 ? 34.030 52.393 7.593 1.00 34.70 83 GLN B N 1
ATOM 726 C CA . GLN B 1 20 ? 33.503 51.031 7.587 1.00 35.42 83 GLN B CA 1
ATOM 727 C C . GLN B 1 20 ? 34.578 49.962 7.421 1.00 36.63 83 GLN B C 1
ATOM 728 O O . GLN B 1 20 ? 34.428 48.880 7.987 1.00 36.04 83 GLN B O 1
ATOM 734 N N A LEU B 1 21 ? 35.643 50.248 6.669 0.50 37.25 84 LEU B N 1
ATOM 735 N N B LEU B 1 21 ? 35.641 50.253 6.656 0.50 37.67 84 LEU B N 1
ATOM 736 C CA A LEU B 1 21 ? 36.811 49.360 6.668 0.50 39.18 84 LEU B CA 1
ATOM 737 C CA B LEU B 1 21 ? 36.854 49.407 6.652 0.50 39.98 84 LEU B CA 1
ATOM 738 C C A LEU B 1 21 ? 37.417 49.209 8.073 0.50 39.38 84 LEU B C 1
ATOM 739 C C B LEU B 1 21 ? 37.419 49.218 8.064 0.50 39.81 84 LEU B C 1
ATOM 740 O O A LEU B 1 21 ? 37.777 48.100 8.482 0.50 39.26 84 LEU B O 1
ATOM 741 O O B LEU B 1 21 ? 37.753 48.100 8.468 0.50 39.59 84 LEU B O 1
ATOM 750 N N . TYR B 1 22 ? 37.536 50.327 8.792 1.00 39.98 85 TYR B N 1
ATOM 751 C CA . TYR B 1 22 ? 38.050 50.317 10.164 1.00 42.83 85 TYR B CA 1
ATOM 752 C C . TYR B 1 22 ? 37.124 49.529 11.087 1.00 41.06 85 TYR B C 1
ATOM 753 O O . TYR B 1 22 ? 37.588 48.645 11.795 1.00 41.07 85 TYR B O 1
ATOM 762 N N . ARG B 1 23 ? 35.820 49.812 11.027 1.00 40.23 86 ARG B N 1
ATOM 763 C CA . ARG B 1 23 ? 34.798 48.984 11.704 1.00 40.07 86 ARG B CA 1
ATOM 764 C C . ARG B 1 23 ? 34.908 47.485 11.396 1.00 38.57 86 ARG B C 1
ATOM 765 O O . ARG B 1 23 ? 34.783 46.659 12.296 1.00 38.44 86 ARG B O 1
ATOM 773 N N . ASN B 1 24 ? 35.148 47.126 10.146 1.00 37.57 87 ASN B N 1
ATOM 774 C CA . ASN B 1 24 ? 35.292 45.717 9.779 1.00 38.92 87 ASN B CA 1
ATOM 775 C C . ASN B 1 24 ? 36.451 45.056 10.524 1.00 41.19 87 ASN B C 1
ATOM 776 O O . ASN B 1 24 ? 36.316 43.943 11.011 1.00 42.77 87 ASN B O 1
ATOM 781 N N . LYS B 1 25 ? 37.587 45.746 10.586 1.00 42.75 88 LYS B N 1
ATOM 782 C CA . LYS B 1 25 ? 38.773 45.264 11.286 1.00 44.59 88 LYS B CA 1
ATOM 783 C C . LYS B 1 25 ? 38.484 45.037 12.758 1.00 44.25 88 LYS B C 1
ATOM 784 O O . LYS B 1 25 ? 38.879 44.024 13.308 1.00 44.25 88 LYS B O 1
ATOM 790 N N . GLN B 1 26 ? 37.815 45.996 13.381 1.00 44.08 89 GLN B N 1
ATOM 791 C CA . GLN B 1 26 ? 37.449 45.890 14.769 1.00 46.39 89 GLN B CA 1
ATOM 792 C C . GLN B 1 26 ? 36.547 44.720 15.042 1.00 46.87 89 GLN B C 1
ATOM 793 O O . GLN B 1 26 ? 36.768 43.962 15.989 1.00 47.69 89 GLN B O 1
ATOM 799 N N . LEU B 1 27 ? 35.519 44.579 14.216 1.00 46.99 90 LEU B N 1
ATOM 800 C CA . LEU B 1 27 ? 34.617 43.449 14.331 1.00 46.84 90 LEU B CA 1
ATOM 801 C C . LEU B 1 27 ? 35.355 42.141 14.120 1.00 47.15 90 LEU B C 1
ATOM 802 O O . LEU B 1 27 ? 35.091 41.186 14.817 1.00 47.15 90 LEU B O 1
ATOM 807 N N . GLN B 1 28 ? 36.222 42.081 13.120 1.00 48.20 91 GLN B N 1
ATOM 808 C CA . GLN B 1 28 ? 37.019 40.871 12.881 1.00 52.53 91 GLN B CA 1
ATOM 809 C C . GLN B 1 28 ? 37.908 40.476 14.077 1.00 50.98 91 GLN B C 1
ATOM 810 O O . GLN B 1 28 ? 37.957 39.309 14.435 1.00 48.03 91 GLN B O 1
ATOM 816 N N . ASP B 1 29 ? 38.599 41.466 14.644 1.00 50.25 92 ASP B N 1
ATOM 817 C CA . ASP B 1 29 ? 39.454 41.294 15.819 1.00 53.22 92 ASP B CA 1
ATOM 818 C C . ASP B 1 29 ? 38.637 40.805 17.025 1.00 52.02 92 ASP B C 1
ATOM 819 O O . ASP B 1 29 ? 39.033 39.880 17.710 1.00 51.66 92 ASP B O 1
ATOM 824 N N . THR B 1 30 ? 37.494 41.437 17.265 1.00 51.26 93 THR B N 1
ATOM 825 C CA . THR B 1 30 ? 36.617 41.035 18.339 1.00 50.48 93 THR B CA 1
ATOM 826 C C . THR B 1 30 ? 36.155 39.598 18.153 1.00 51.19 93 THR B C 1
ATOM 827 O O . THR B 1 30 ? 36.204 38.793 19.092 1.00 53.82 93 THR B O 1
ATOM 831 N N . LEU B 1 31 ? 35.780 39.251 16.939 1.00 48.32 94 LEU 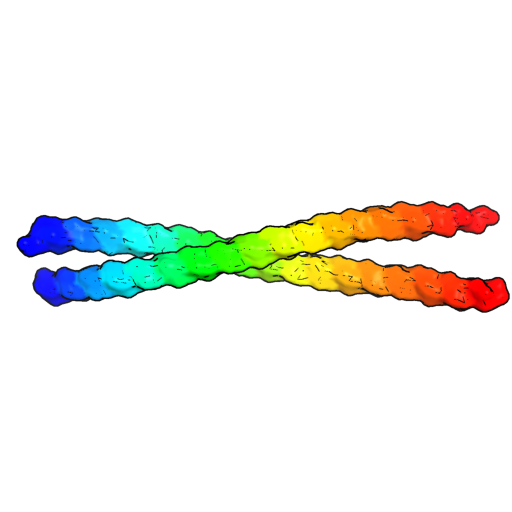B N 1
ATOM 832 C CA . LEU B 1 31 ? 35.300 37.911 16.662 1.00 49.00 94 LEU B CA 1
ATOM 833 C C . LEU B 1 31 ? 36.353 36.825 16.917 1.00 51.41 94 LEU B C 1
ATOM 834 O O . LEU B 1 31 ? 36.018 35.798 17.485 1.00 50.80 94 LEU B O 1
ATOM 839 N N . VAL B 1 32 ? 37.607 37.032 16.504 1.00 55.13 95 VAL B N 1
ATOM 840 C CA . VAL B 1 32 ? 38.634 36.014 16.766 1.00 57.72 95 VAL B CA 1
ATOM 841 C C . VAL B 1 32 ? 38.822 35.840 18.276 1.00 57.56 95 VAL B C 1
ATOM 842 O O . VAL B 1 32 ? 38.967 34.718 18.743 1.00 57.42 95 VAL B O 1
ATOM 846 N N . GLN B 1 33 ? 38.791 36.945 19.020 1.00 57.06 96 GLN B N 1
ATOM 847 C CA . GLN B 1 33 ? 38.889 36.909 20.464 1.00 60.93 96 GLN B CA 1
ATOM 848 C C . GLN B 1 33 ? 37.696 36.159 21.106 1.00 58.70 96 GLN B C 1
ATOM 849 O O . GLN B 1 33 ? 37.889 35.387 22.050 1.00 57.30 96 GLN B O 1
ATOM 855 N N . LYS B 1 34 ? 36.483 36.356 20.573 1.00 55.72 97 LYS B N 1
ATOM 856 C CA . LYS B 1 34 ? 35.300 35.684 21.098 1.00 52.95 97 LYS B CA 1
ATOM 857 C C . LYS B 1 34 ? 35.323 34.194 20.809 1.00 52.17 97 LYS B C 1
ATOM 858 O O . LYS B 1 34 ? 34.928 33.398 21.667 1.00 50.66 97 LYS B O 1
ATOM 864 N N . GLU B 1 35 ? 35.783 33.823 19.622 1.00 50.56 98 GLU B N 1
ATOM 865 C CA . GLU B 1 35 ? 35.909 32.416 19.272 1.00 53.76 98 GLU B CA 1
ATOM 866 C C . GLU B 1 35 ? 36.947 31.686 20.116 1.00 54.27 98 GLU B C 1
ATOM 867 O O . GLU B 1 35 ? 36.770 30.520 20.412 1.00 53.27 98 GLU B O 1
ATOM 873 N N . GLU B 1 36 ? 38.031 32.366 20.471 1.00 55.04 99 GLU B N 1
ATOM 874 C CA . GLU B 1 36 ? 39.049 31.773 21.307 1.00 57.65 99 GLU B CA 1
ATOM 875 C C . GLU B 1 36 ? 38.476 31.513 22.698 1.00 54.54 99 GLU B C 1
ATOM 876 O O . GLU B 1 36 ? 38.612 30.411 23.217 1.00 52.28 99 GLU B O 1
ATOM 882 N N . GLU B 1 37 ? 37.801 32.518 23.252 1.00 51.99 100 GLU B N 1
ATOM 883 C CA . GLU B 1 37 ? 37.118 32.404 24.531 1.00 52.03 100 GLU B CA 1
ATOM 884 C C . GLU B 1 37 ? 36.081 31.263 24.551 1.00 49.27 100 GLU B C 1
ATOM 885 O O . GLU B 1 37 ? 36.069 30.457 25.498 1.00 50.10 100 GLU B O 1
ATOM 891 N N . LEU B 1 38 ? 35.261 31.160 23.506 1.00 45.65 101 LEU B N 1
ATOM 892 C CA . LEU B 1 38 ? 34.297 30.054 23.377 1.00 44.67 101 LEU B CA 1
ATOM 893 C C . LEU B 1 38 ? 34.943 28.699 23.289 1.00 43.51 101 LEU B C 1
ATOM 894 O O . LEU B 1 38 ? 34.440 27.730 23.864 1.00 43.80 101 LEU B O 1
ATOM 899 N N . ALA B 1 39 ? 36.019 28.609 22.522 1.00 42.73 102 ALA B N 1
ATOM 900 C CA . ALA B 1 39 ? 36.741 27.347 22.411 1.00 44.93 102 ALA B CA 1
ATOM 901 C C . ALA B 1 39 ? 37.240 26.841 23.801 1.00 44.35 102 ALA B C 1
ATOM 902 O O . ALA B 1 39 ? 37.146 25.661 24.097 1.00 43.64 102 ALA B O 1
ATOM 904 N N . ARG B 1 40 ? 37.750 27.751 24.624 1.00 44.81 103 ARG B N 1
ATOM 905 C CA . ARG B 1 40 ? 38.213 27.422 25.962 1.00 48.37 103 ARG B CA 1
ATOM 906 C C . ARG B 1 40 ? 37.080 27.020 26.910 1.00 45.06 103 ARG B C 1
ATOM 907 O O . ARG B 1 40 ? 37.226 26.063 27.660 1.00 44.67 103 ARG B O 1
ATOM 915 N N . LEU B 1 41 ? 35.962 27.742 26.857 1.00 42.36 104 LEU B N 1
ATOM 916 C CA . LEU B 1 41 ? 34.804 27.446 27.686 1.00 41.97 104 LEU B CA 1
ATOM 917 C C . LEU B 1 41 ? 34.148 26.119 27.336 1.00 41.30 104 LEU B C 1
ATOM 918 O O . LEU B 1 41 ? 33.685 25.421 28.239 1.00 40.57 104 LEU B O 1
ATOM 923 N N . HIS B 1 42 ? 34.110 25.778 26.049 1.00 39.66 105 HIS B N 1
ATOM 924 C CA . HIS B 1 42 ? 33.656 24.450 25.616 1.00 41.58 105 HIS B CA 1
ATOM 925 C C . HIS B 1 42 ? 34.550 23.322 26.134 1.00 41.44 105 HIS B C 1
ATOM 926 O O . HIS B 1 42 ? 34.053 22.258 26.517 1.00 41.22 105 HIS B O 1
ATOM 933 N N . GLU B 1 43 ? 35.857 23.548 26.101 1.00 41.62 106 GLU B N 1
ATOM 934 C CA . GLU B 1 43 ? 36.819 22.612 26.648 1.00 44.29 106 GLU B CA 1
ATOM 935 C C . GLU B 1 43 ? 36.548 22.421 28.156 1.00 41.87 106 GLU B C 1
ATOM 936 O O .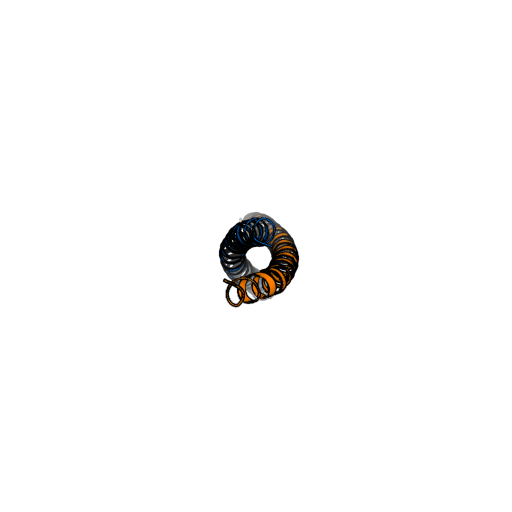 GLU B 1 43 ? 36.457 21.301 28.649 1.00 41.00 106 GLU B O 1
ATOM 942 N N . GLU B 1 44 ? 36.383 23.523 28.869 1.00 39.94 107 GLU B N 1
ATOM 943 C CA . GLU B 1 44 ? 36.108 23.471 30.290 1.00 40.19 107 GLU B CA 1
ATOM 944 C C . GLU B 1 44 ? 34.784 22.748 30.593 1.00 37.77 107 GLU B C 1
ATOM 945 O O . GLU B 1 44 ? 34.709 21.888 31.497 1.00 35.84 107 GLU B O 1
ATOM 951 N N . ASN B 1 45 ? 33.752 23.081 29.821 1.00 35.66 108 ASN B N 1
ATOM 952 C CA . ASN B 1 45 ? 32.429 22.468 29.976 1.00 35.83 108 ASN B CA 1
ATOM 953 C C . ASN B 1 45 ? 32.470 20.964 29.839 1.00 35.39 108 ASN B C 1
ATOM 954 O O . ASN B 1 45 ? 31.890 20.246 30.652 1.00 35.30 108 ASN B O 1
ATOM 959 N N A ASN B 1 46 ? 33.156 20.494 28.800 0.50 35.48 109 ASN B N 1
ATOM 960 N N B ASN B 1 46 ? 33.156 20.483 28.806 0.50 35.36 109 ASN B N 1
ATOM 961 C CA A ASN B 1 46 ? 33.351 19.05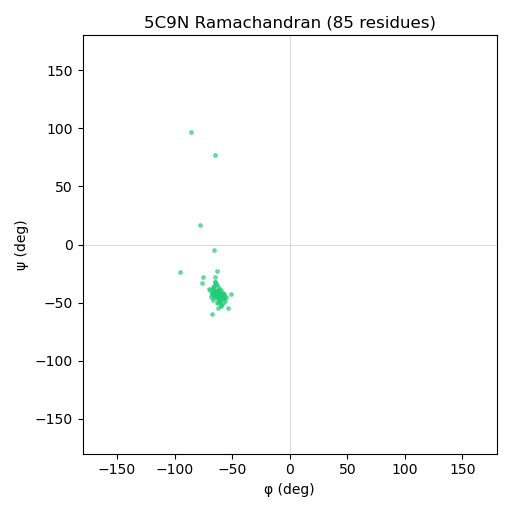9 28.575 0.50 36.52 109 ASN B CA 1
ATOM 962 C CA B ASN B 1 46 ? 33.294 19.041 28.574 0.50 36.24 109 ASN B CA 1
ATOM 963 C C A ASN B 1 46 ? 34.067 18.372 29.728 0.50 35.55 109 ASN B C 1
ATOM 964 C C B ASN B 1 46 ? 34.123 18.323 29.653 0.50 35.50 109 ASN B C 1
ATOM 965 O O A ASN B 1 46 ? 33.639 17.314 30.200 0.50 36.29 109 ASN B O 1
ATOM 966 O O B ASN B 1 46 ? 33.829 17.174 29.988 0.50 36.43 109 ASN B O 1
ATOM 975 N N . HIS B 1 47 ? 35.158 18.989 30.179 1.00 34.74 110 HIS B N 1
ATOM 976 C CA . HIS B 1 47 ? 35.944 18.466 31.307 1.00 34.39 110 HIS B CA 1
ATOM 977 C C . HIS B 1 47 ? 35.103 18.390 32.590 1.00 32.27 110 HIS B C 1
ATOM 978 O O . HIS B 1 47 ? 35.133 17.385 33.293 1.00 32.56 110 HIS B O 1
ATOM 985 N N . LEU B 1 48 ? 34.331 19.435 32.853 1.00 31.49 111 LEU B N 1
ATOM 986 C CA . LEU B 1 48 ? 33.421 19.468 33.993 1.00 32.54 111 LEU B CA 1
ATOM 987 C C . LEU B 1 48 ? 32.366 18.391 33.945 1.00 33.23 111 LEU B C 1
ATOM 988 O O . LEU B 1 48 ? 32.045 17.791 34.972 1.00 33.79 111 LEU B O 1
ATOM 993 N N . ARG B 1 49 ? 31.846 18.117 32.761 1.00 34.22 112 ARG B N 1
ATOM 994 C CA . ARG B 1 49 ? 30.881 17.017 32.593 1.00 36.31 112 ARG B CA 1
ATOM 995 C C . ARG B 1 49 ? 31.528 15.658 32.750 1.00 36.39 112 ARG B C 1
ATOM 996 O O . ARG B 1 49 ? 30.917 14.734 33.266 1.00 38.73 112 ARG B O 1
ATOM 1004 N N . GLN B 1 50 ? 32.750 15.515 32.254 1.00 36.14 113 GLN B N 1
ATOM 1005 C CA . GLN B 1 50 ? 33.499 14.286 32.453 1.00 37.20 113 GLN B CA 1
ATOM 1006 C C . GLN B 1 50 ? 33.764 14.040 33.936 1.00 36.11 113 GLN B C 1
ATOM 1007 O O . GLN B 1 50 ? 33.556 12.941 34.453 1.00 36.13 113 GLN B O 1
ATOM 1013 N N . TYR B 1 51 ? 34.218 15.074 34.628 1.00 35.38 114 TYR B N 1
ATOM 1014 C CA . TYR B 1 51 ? 34.478 14.962 36.052 1.00 35.26 114 TYR B CA 1
ATOM 1015 C C . TYR B 1 51 ? 33.201 14.612 36.822 1.00 35.23 114 TYR B C 1
ATOM 1016 O O . TYR B 1 51 ? 33.197 13.737 37.732 1.00 34.82 114 TYR B O 1
ATOM 1025 N N . LEU B 1 52 ? 32.105 15.268 36.452 1.00 35.56 115 LEU B N 1
ATOM 1026 C CA . LEU B 1 52 ? 30.827 14.971 37.077 1.00 37.42 115 LEU B CA 1
ATOM 1027 C C . LEU B 1 52 ? 30.485 13.513 36.890 1.00 37.95 115 LEU B C 1
ATOM 1028 O O . LEU B 1 52 ? 30.166 12.821 37.857 1.00 36.99 115 LEU B O 1
ATOM 1033 N N . ASN B 1 53 ? 30.570 13.024 35.655 1.00 38.82 116 ASN B N 1
ATOM 1034 C CA . ASN B 1 53 ? 30.273 11.589 35.436 1.00 41.23 116 ASN B CA 1
ATOM 1035 C C . ASN B 1 53 ? 31.089 10.638 36.270 1.00 40.32 116 ASN B C 1
ATOM 1036 O O . ASN B 1 53 ? 30.550 9.694 36.852 1.00 40.96 116 ASN B O 1
ATOM 1041 N N . SER B 1 54 ? 32.390 10.912 36.329 1.00 39.36 117 SER B N 1
ATOM 1042 C CA . SER B 1 54 ? 33.315 10.120 37.120 1.00 39.79 117 SER B CA 1
ATOM 1043 C C . SER B 1 54 ? 32.941 10.162 38.601 1.00 40.75 117 SER B C 1
ATOM 1044 O O . SER B 1 54 ? 32.917 9.125 39.252 1.00 43.89 117 SER B O 1
ATOM 1047 N N . ALA B 1 55 ? 32.621 11.350 39.130 1.00 41.94 118 ALA B N 1
ATOM 1048 C CA . ALA B 1 55 ? 32.182 11.497 40.536 1.00 43.56 118 ALA B CA 1
ATOM 1049 C C . ALA B 1 55 ? 30.864 10.817 40.870 1.00 46.40 118 ALA B C 1
ATOM 1050 O O . ALA B 1 55 ? 30.672 10.379 42.000 1.00 48.77 118 ALA B O 1
ATOM 1052 N N . LEU B 1 56 ? 29.940 10.751 39.913 1.00 47.72 119 LEU B N 1
ATOM 1053 C CA . LEU B 1 56 ? 28.669 10.037 40.124 1.00 50.96 119 LEU B CA 1
ATOM 1054 C C . LEU B 1 56 ? 28.910 8.546 40.262 1.00 51.64 119 LEU B C 1
ATOM 1055 O O . LEU B 1 56 ? 28.301 7.895 41.119 1.00 52.53 119 LEU B 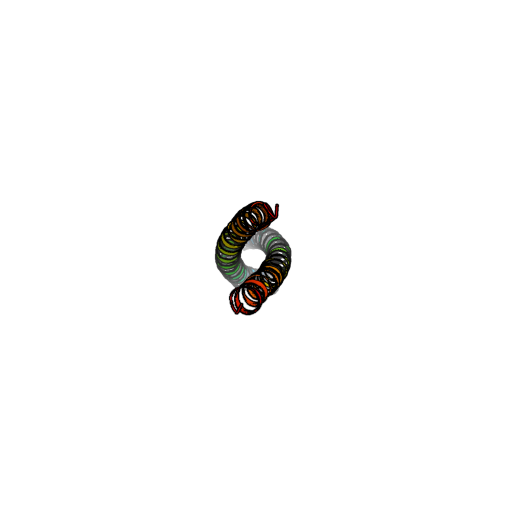O 1
ATOM 1060 N N . VAL B 1 57 ? 29.800 8.020 39.420 1.00 51.47 120 VAL B N 1
ATOM 1061 C CA . VAL B 1 57 ? 30.148 6.601 39.436 1.00 54.01 120 VAL B CA 1
ATOM 1062 C C . VAL B 1 57 ? 30.782 6.249 40.780 1.00 55.30 120 VAL B C 1
ATOM 1063 O O . VAL B 1 57 ? 30.294 5.368 41.477 1.00 56.30 120 VAL B O 1
ATOM 1067 N N . LYS B 1 58 ? 31.830 6.975 41.157 1.00 57.95 121 LYS B N 1
ATOM 1068 C CA . LYS B 1 58 ? 32.487 6.751 42.459 1.00 60.71 121 LYS B CA 1
ATOM 1069 C C . LYS B 1 58 ? 31.555 6.954 43.661 1.00 62.13 121 LYS B C 1
ATOM 1070 O O . LYS B 1 58 ? 31.634 6.187 44.616 1.00 63.92 121 LYS B O 1
ATOM 1076 N N A CYS B 1 59 ? 30.697 7.976 43.615 0.50 63.25 122 CYS B N 1
ATOM 1077 N N B CYS B 1 59 ? 30.691 7.962 43.623 0.50 64.00 122 CYS B N 1
ATOM 1078 C CA A CYS B 1 59 ? 29.638 8.164 44.627 0.50 67.07 122 CYS B CA 1
ATOM 1079 C CA B CYS B 1 59 ? 29.696 8.142 44.688 0.50 68.39 122 CYS B CA 1
ATOM 1080 C C A CYS B 1 59 ? 28.752 6.934 44.721 0.50 70.36 122 CYS B C 1
ATOM 1081 C C B CYS B 1 59 ? 28.683 6.987 44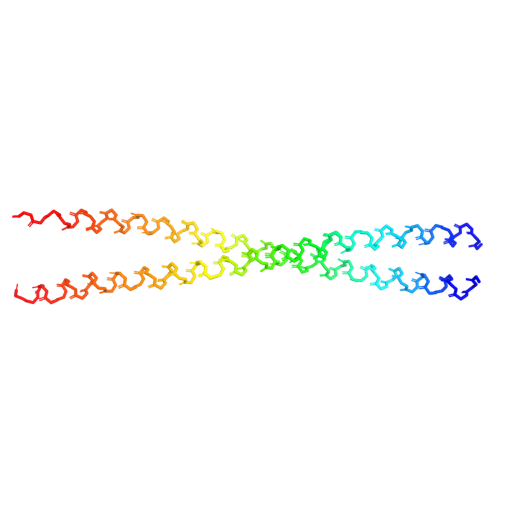.720 0.50 71.46 122 CYS B C 1
ATOM 1082 O O A CYS B 1 59 ? 28.405 6.493 45.816 0.50 73.11 122 CYS B O 1
ATOM 1083 O O B CYS B 1 59 ? 28.177 6.649 45.789 0.50 75.15 122 CYS B O 1
ATOM 1088 N N . GLU B 1 60 ? 28.401 6.382 43.561 1.00 71.79 123 GLU B N 1
ATOM 1089 C CA . GLU B 1 60 ? 27.562 5.176 43.486 1.00 75.81 123 GLU B CA 1
ATOM 1090 C C . GLU B 1 60 ? 28.243 3.921 44.025 1.00 77.59 123 GLU B C 1
ATOM 1091 O O . GLU B 1 60 ? 27.643 3.169 44.793 1.00 79.61 123 GLU B O 1
ATOM 1097 N N . GLU B 1 61 ? 29.488 3.700 43.609 1.00 78.56 124 GLU B N 1
ATOM 1098 C CA . GLU B 1 61 ? 30.291 2.548 44.059 1.00 81.14 124 GLU B CA 1
ATOM 1099 C C . GLU B 1 61 ? 30.587 2.546 45.557 1.00 85.46 124 GLU B C 1
ATOM 1100 O O . GLU B 1 61 ? 30.650 1.473 46.166 1.00 88.41 124 GLU B O 1
ATOM 1106 N N . GLU B 1 62 ? 30.774 3.736 46.138 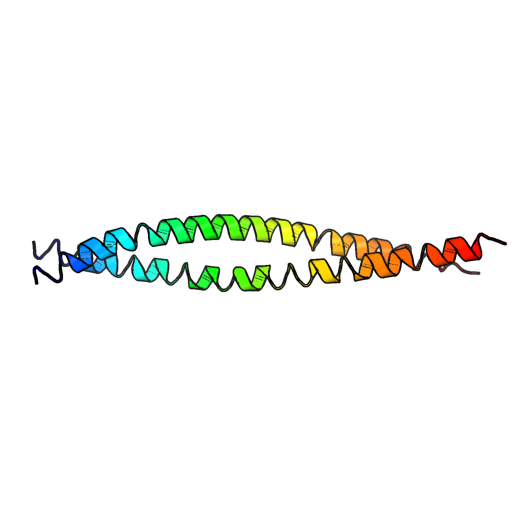1.00 89.09 125 GLU B N 1
ATOM 1107 C CA . GLU B 1 62 ? 30.880 3.903 47.597 1.00 92.95 125 GLU B CA 1
ATOM 1108 C C . GLU B 1 62 ? 29.598 3.516 48.345 1.00 96.71 125 GLU B C 1
ATOM 1109 O O . GLU B 1 62 ? 29.668 3.186 49.526 1.00 102.46 125 GLU B O 1
ATOM 1115 N N . LYS B 1 63 ? 28.442 3.536 47.679 1.00 96.78 126 LYS B N 1
ATOM 1116 C CA . LYS B 1 63 ? 27.223 2.960 48.257 1.00 101.25 126 LYS B CA 1
ATOM 1117 C C . LYS B 1 63 ? 27.159 1.423 48.186 1.00 103.01 126 LYS B C 1
ATOM 1118 O O . LYS B 1 63 ? 26.081 0.851 48.347 1.00 107.87 126 LYS B O 1
ATOM 1124 N N . ALA B 1 64 ? 28.300 0.760 47.943 1.00 102.04 127 ALA B N 1
ATOM 1125 C CA . ALA B 1 64 ? 28.520 -0.636 48.352 1.00 103.17 127 ALA B CA 1
ATOM 1126 C C . ALA B 1 64 ? 28.518 -0.662 49.878 1.00 108.25 127 ALA B C 1
ATOM 1127 O O . ALA B 1 64 ? 29.565 -0.751 50.529 1.00 107.63 127 ALA B O 1
ATOM 1129 N N . LYS B 1 65 ? 27.306 -0.592 50.424 1.00 115.25 128 LYS B N 1
ATOM 1130 C CA . LYS B 1 65 ? 27.065 -0.255 51.825 1.00 120.01 128 LYS B CA 1
ATOM 1131 C C . LYS B 1 65 ? 26.907 -1.467 52.756 1.00 123.03 128 LYS B C 1
ATOM 1132 O O . LYS B 1 65 ? 27.131 -1.332 53.958 1.00 128.95 128 LYS B O 1
ATOM 1138 N N . LYS B 1 66 ? 26.529 -2.630 52.213 1.00 121.57 129 LYS B N 1
ATOM 1139 C CA . LYS B 1 66 ? 26.401 -3.886 52.990 1.00 122.32 129 LYS B CA 1
ATOM 1140 C C . LYS B 1 66 ? 25.396 -3.758 54.140 1.00 126.75 129 LYS B C 1
ATOM 1141 O O . LYS B 1 66 ? 25.415 -4.541 55.088 1.00 127.34 129 LYS B O 1
#

Sequence (125 aa):
LPDDLCSSWEEAQLSSSQLYRNKQQLLQDTLVQQKEEELARRLHEEENNHLRRQYLNSALVKCCEEEKAKKELSLPDLCCSWEEAQLSSQLLYRNKQLQDTLVQKEEELARLHEENNNHLRQYLNSALVKCCEEEKAKK

GO terms:
  GO:0005515 protein binding (F, IPI)

Secondary structure (DSSP, 8-state):
-HHHHHHHHHHHHHHHHHHHHHHHHHHHHHHHHHHHHHHHHHHHHHHHHHHHHHHHHHHHHH--/-HHHHHHHHHHHHHHHHHHHHHHHHHHHHHHHHHHHHHHHHHHHHHHHHHHHHHHHHT---